Protein AF-A0A2V8FRP4-F1 (afdb_monomer_lite)

Radius of gyration: 27.83 Å; chains: 1; bounding box: 77×36×80 Å

Secondary structure (DSSP, 8-state):
---HHHHHHHHTTTT---HHHHHHHHHHHHHHHHHHHHTT--HHHHHHHHHHHHHHHHHHHS--------------HHHHHHHHHHHHHHHHHHHHHH-HHHHHHHHHHHHHHHHHHHHHHHHHHHHHTS------S---

Foldseek 3Di:
DDDLLVVLCVVCVVVPDDSVVSVVLSVVLVVQLVVCVVVVHDNVVSNVRSVVVSVVVVCVVPPPPPDDDDDDDDPPVPVVVVVVVVVVVVVVVVVCVVCVVVVVVVVVVVCCVVVVVVVVVVVCCVVPVPDPPPPDPPDD

Structure (mmCIF, N/CA/C/O backbone):
data_AF-A0A2V8FRP4-F1
#
_entry.id   AF-A0A2V8FRP4-F1
#
loop_
_atom_site.group_PDB
_atom_site.id
_atom_site.type_symbol
_atom_site.label_atom_id
_atom_site.label_alt_id
_atom_site.label_comp_id
_atom_site.label_asym_id
_atom_site.label_entity_id
_atom_site.label_seq_id
_atom_site.pdbx_PDB_ins_code
_atom_site.Cartn_x
_atom_site.Cartn_y
_atom_site.Cartn_z
_atom_site.occupancy
_atom_site.B_iso_or_equiv
_atom_site.auth_seq_id
_atom_site.auth_comp_id
_atom_site.auth_asym_id
_atom_site.auth_atom_id
_atom_site.pdbx_PDB_model_num
ATOM 1 N N . MET A 1 1 ? -0.135 -1.682 -24.582 1.00 59.88 1 MET A N 1
ATOM 2 C CA . MET A 1 1 ? 0.585 -1.110 -23.424 1.00 59.88 1 MET A CA 1
ATOM 3 C C . MET A 1 1 ? 1.650 -2.118 -23.003 1.00 59.88 1 MET A C 1
ATOM 5 O O . MET A 1 1 ? 1.317 -3.299 -23.011 1.00 59.88 1 MET A O 1
ATOM 9 N N . PRO A 1 2 ? 2.912 -1.725 -22.760 1.00 77.44 2 PRO A N 1
ATOM 10 C CA . PRO A 1 2 ? 3.989 -2.670 -22.443 1.00 77.44 2 PRO A CA 1
ATOM 11 C C . PRO A 1 2 ? 3.842 -3.262 -21.032 1.00 77.44 2 PRO A C 1
ATOM 13 O O . PRO A 1 2 ? 3.426 -2.555 -20.119 1.00 77.44 2 PRO A O 1
ATOM 16 N N . ASP A 1 3 ? 4.218 -4.530 -20.837 1.00 85.62 3 ASP A N 1
ATOM 17 C CA . ASP A 1 3 ? 4.269 -5.155 -19.506 1.00 85.62 3 ASP A CA 1
ATOM 18 C C . ASP A 1 3 ? 5.628 -4.887 -18.834 1.00 85.62 3 ASP A C 1
ATOM 20 O O . ASP A 1 3 ? 6.613 -5.610 -19.027 1.00 85.62 3 ASP A O 1
ATOM 24 N N . PHE A 1 4 ? 5.686 -3.810 -18.049 1.00 82.06 4 PHE A N 1
ATOM 25 C CA . PHE A 1 4 ? 6.893 -3.403 -17.328 1.00 82.06 4 PHE A CA 1
ATOM 26 C C . PHE A 1 4 ? 7.216 -4.313 -16.137 1.00 82.06 4 PHE A C 1
ATOM 28 O O . PHE A 1 4 ? 8.383 -4.460 -15.779 1.00 82.06 4 PHE A O 1
ATOM 35 N N . ARG A 1 5 ? 6.222 -5.002 -15.562 1.00 84.00 5 ARG A N 1
ATOM 36 C CA . ARG A 1 5 ? 6.441 -5.948 -14.460 1.00 84.00 5 ARG A CA 1
ATOM 37 C C . ARG A 1 5 ? 7.206 -7.175 -14.946 1.00 84.00 5 ARG A C 1
ATOM 39 O O . ARG A 1 5 ? 8.160 -7.607 -14.295 1.00 84.00 5 ARG A O 1
ATOM 46 N N . ALA A 1 6 ? 6.821 -7.713 -16.104 1.00 84.12 6 ALA A N 1
ATOM 47 C CA . ALA A 1 6 ? 7.540 -8.808 -16.748 1.00 84.12 6 ALA A CA 1
ATOM 48 C C . ALA A 1 6 ? 8.962 -8.395 -17.159 1.00 84.12 6 ALA A C 1
ATOM 50 O O . ALA A 1 6 ? 9.899 -9.176 -16.984 1.00 84.12 6 ALA A O 1
ATOM 51 N N . LEU A 1 7 ? 9.138 -7.160 -17.647 1.00 81.88 7 LEU A N 1
ATOM 52 C CA . LEU A 1 7 ? 10.451 -6.603 -17.983 1.00 81.88 7 LEU A CA 1
ATOM 53 C C . LEU A 1 7 ? 11.376 -6.580 -16.755 1.00 81.88 7 LEU A C 1
ATOM 55 O O . LEU A 1 7 ? 12.450 -7.175 -16.798 1.00 81.88 7 LEU A O 1
ATOM 59 N N . VAL A 1 8 ? 10.943 -5.966 -15.650 1.00 82.81 8 VAL A N 1
ATOM 60 C CA . VAL A 1 8 ? 11.734 -5.863 -14.410 1.00 82.81 8 VAL A CA 1
ATOM 61 C C . VAL A 1 8 ? 12.059 -7.248 -13.852 1.00 82.81 8 VAL A C 1
ATOM 63 O O . VAL A 1 8 ? 13.206 -7.520 -13.505 1.00 82.81 8 VAL A O 1
ATOM 66 N N . ARG A 1 9 ? 11.084 -8.167 -13.831 1.00 82.00 9 ARG A N 1
ATOM 67 C CA . ARG A 1 9 ? 11.292 -9.543 -13.353 1.00 82.00 9 ARG A CA 1
ATOM 68 C C . ARG A 1 9 ? 12.321 -10.303 -14.194 1.00 82.00 9 ARG A C 1
ATOM 70 O O . ARG A 1 9 ? 13.097 -11.077 -13.641 1.00 82.00 9 ARG A O 1
ATOM 77 N N . ARG A 1 10 ? 12.337 -10.089 -15.514 1.00 82.31 10 ARG A N 1
ATOM 78 C CA . ARG A 1 10 ? 13.296 -10.721 -16.428 1.00 82.31 10 ARG A CA 1
ATOM 79 C C . ARG A 1 10 ? 14.703 -10.150 -16.258 1.00 82.31 10 ARG A C 1
ATOM 81 O O . ARG A 1 10 ? 15.653 -10.918 -16.157 1.00 82.31 10 ARG A O 1
ATOM 88 N N . GLU A 1 11 ? 14.835 -8.826 -16.213 1.00 80.62 11 GLU A N 1
ATOM 89 C CA . GLU A 1 11 ? 16.134 -8.150 -16.080 1.00 80.62 11 GLU A CA 1
ATOM 90 C C . GLU A 1 11 ? 16.763 -8.403 -14.699 1.00 80.62 11 GLU A C 1
ATOM 92 O O . GLU A 1 11 ? 17.966 -8.634 -14.582 1.00 80.62 11 GLU A O 1
ATOM 97 N N . TRP A 1 12 ? 15.952 -8.417 -13.637 1.00 76.94 12 TRP A N 1
ATOM 98 C CA . TRP A 1 12 ? 16.421 -8.570 -12.254 1.00 76.94 12 TRP A CA 1
ATOM 99 C C . TRP A 1 12 ? 16.259 -9.993 -11.712 1.00 76.94 12 TRP A C 1
ATOM 101 O O . TRP A 1 12 ? 16.348 -10.207 -10.503 1.00 76.94 12 TRP A O 1
ATOM 111 N N . ALA A 1 13 ? 16.096 -10.991 -12.587 1.00 71.81 13 ALA A N 1
ATOM 112 C CA . ALA A 1 13 ? 15.929 -12.394 -12.201 1.00 71.81 13 ALA A CA 1
ATOM 113 C C . ALA A 1 13 ? 17.048 -12.909 -11.270 1.00 71.81 13 ALA A C 1
ATOM 115 O O . ALA A 1 13 ? 16.802 -13.753 -10.414 1.00 71.81 13 ALA A O 1
ATOM 116 N N . ARG A 1 14 ? 18.273 -12.372 -11.395 1.00 69.06 14 ARG A N 1
ATOM 117 C CA . ARG A 1 14 ? 19.423 -12.736 -10.543 1.00 69.06 14 ARG A CA 1
ATOM 118 C C . ARG A 1 14 ? 19.430 -12.059 -9.170 1.00 69.06 14 ARG A C 1
ATOM 120 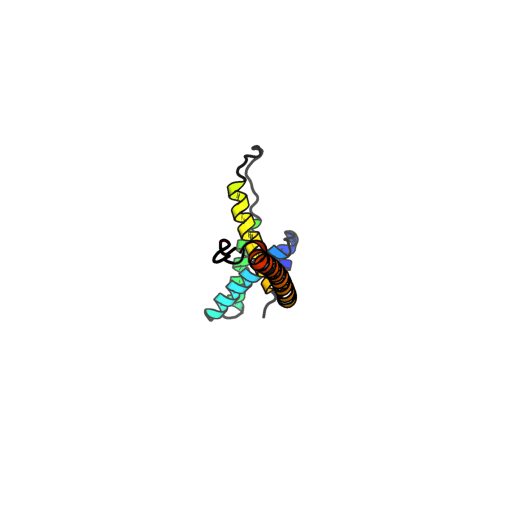O O . ARG A 1 14 ? 20.122 -12.538 -8.282 1.00 69.06 14 ARG A O 1
ATOM 127 N N . ALA A 1 15 ? 18.705 -10.953 -9.002 1.00 68.88 15 ALA A N 1
ATOM 128 C CA . ALA A 1 15 ? 18.688 -10.163 -7.770 1.00 68.88 15 ALA A CA 1
ATOM 129 C C . ALA A 1 15 ? 17.559 -10.569 -6.799 1.00 68.88 15 ALA A C 1
ATOM 131 O O . ALA A 1 15 ? 17.490 -10.011 -5.710 1.00 68.88 15 ALA A O 1
ATOM 132 N N . LEU A 1 16 ? 16.687 -11.515 -7.196 1.00 60.12 16 LEU A N 1
ATOM 133 C CA . LEU A 1 16 ? 15.518 -12.015 -6.445 1.00 60.12 16 LEU A CA 1
ATOM 134 C C . LEU A 1 16 ? 14.794 -10.927 -5.602 1.00 60.12 16 LEU A C 1
ATOM 136 O O . LEU A 1 16 ? 14.678 -11.078 -4.385 1.00 60.12 16 LEU A O 1
ATOM 140 N N . PRO A 1 17 ? 14.306 -9.820 -6.208 1.00 67.38 17 PRO A N 1
ATOM 141 C CA . PRO A 1 17 ? 13.639 -8.746 -5.470 1.00 67.38 17 PRO A CA 1
ATOM 142 C C . PRO A 1 17 ? 12.254 -9.183 -4.975 1.00 67.38 17 PRO A C 1
ATOM 144 O O . PRO A 1 17 ? 11.597 -10.022 -5.597 1.00 67.38 17 PRO A O 1
ATOM 147 N N . SER A 1 18 ? 11.768 -8.573 -3.891 1.00 70.25 18 SER A N 1
ATOM 148 C CA . SER A 1 18 ? 10.386 -8.767 -3.441 1.00 70.25 18 SER A CA 1
ATOM 149 C C . SER A 1 18 ? 9.386 -8.268 -4.492 1.00 70.25 18 SER A C 1
ATOM 151 O O . SER A 1 18 ? 9.658 -7.321 -5.232 1.00 70.25 18 SER A O 1
ATOM 153 N N . ASP A 1 19 ? 8.201 -8.884 -4.554 1.00 72.38 19 ASP A N 1
ATOM 154 C CA . ASP A 1 19 ? 7.155 -8.505 -5.520 1.00 72.38 19 ASP A CA 1
ATOM 155 C C . ASP A 1 19 ? 6.732 -7.029 -5.396 1.00 72.38 19 ASP A C 1
ATOM 157 O O . ASP A 1 19 ? 6.326 -6.421 -6.385 1.00 72.38 19 ASP A O 1
ATOM 161 N N . ASP A 1 20 ? 6.865 -6.436 -4.207 1.00 65.12 20 ASP A N 1
ATOM 162 C CA . ASP A 1 20 ? 6.624 -5.008 -3.994 1.00 65.12 20 ASP A CA 1
ATOM 163 C C . ASP A 1 20 ? 7.672 -4.125 -4.679 1.00 65.12 20 ASP A C 1
ATOM 165 O O . ASP A 1 20 ? 7.314 -3.215 -5.421 1.00 65.12 20 ASP A O 1
ATOM 169 N N . VAL A 1 21 ? 8.960 -4.452 -4.532 1.00 73.44 21 VAL A N 1
ATOM 170 C CA . VAL A 1 21 ? 10.047 -3.746 -5.229 1.00 73.44 21 VAL A CA 1
ATOM 171 C C . VAL A 1 21 ? 9.871 -3.866 -6.741 1.00 73.44 21 VAL A C 1
ATOM 173 O O . VAL A 1 21 ? 10.040 -2.886 -7.461 1.00 73.44 21 VAL A O 1
ATOM 176 N N . VAL A 1 22 ? 9.461 -5.038 -7.237 1.00 79.75 22 VAL A N 1
ATOM 177 C CA . VAL A 1 22 ? 9.154 -5.222 -8.664 1.00 79.75 22 VAL A CA 1
ATOM 178 C C . VAL A 1 22 ? 8.002 -4.313 -9.101 1.00 79.75 22 VAL A C 1
ATOM 180 O O . VAL A 1 22 ? 8.092 -3.704 -10.163 1.00 79.75 22 VAL A O 1
ATOM 183 N N . ASN A 1 23 ? 6.938 -4.192 -8.304 1.00 73.69 23 ASN A N 1
ATOM 184 C CA . ASN A 1 23 ? 5.803 -3.319 -8.619 1.00 73.69 23 ASN A CA 1
ATOM 185 C C . ASN A 1 23 ? 6.167 -1.831 -8.543 1.00 73.69 23 ASN A C 1
ATOM 187 O O . ASN A 1 23 ? 5.717 -1.047 -9.377 1.00 73.69 23 ASN A O 1
ATOM 191 N N . GLU A 1 24 ? 6.966 -1.430 -7.557 1.00 76.56 24 GLU A N 1
ATOM 192 C CA . GLU A 1 24 ? 7.418 -0.051 -7.410 1.00 76.56 24 GLU A CA 1
ATOM 193 C C . GLU A 1 24 ? 8.311 0.364 -8.578 1.00 76.56 24 GLU A C 1
ATOM 195 O O . GLU A 1 24 ? 8.054 1.392 -9.205 1.00 76.56 24 GLU A O 1
ATOM 200 N N . VAL A 1 25 ? 9.297 -0.467 -8.918 1.00 81.81 25 VAL A N 1
ATOM 201 C CA . VAL A 1 25 ? 10.195 -0.225 -10.050 1.00 81.81 25 VAL A CA 1
ATOM 202 C C . VAL A 1 25 ? 9.427 -0.271 -11.370 1.00 81.81 25 VAL A C 1
ATOM 204 O O . VAL A 1 25 ? 9.628 0.602 -12.208 1.00 81.81 25 VAL A O 1
ATOM 207 N N . ALA A 1 26 ? 8.502 -1.220 -11.553 1.00 82.25 26 ALA A N 1
ATOM 208 C CA . ALA A 1 26 ? 7.666 -1.271 -12.752 1.00 82.25 26 ALA A CA 1
ATOM 209 C C . ALA A 1 26 ? 6.822 -0.002 -12.917 1.00 82.25 26 ALA A C 1
ATOM 211 O O . ALA A 1 26 ? 6.732 0.510 -14.030 1.00 82.25 26 ALA A O 1
ATOM 212 N N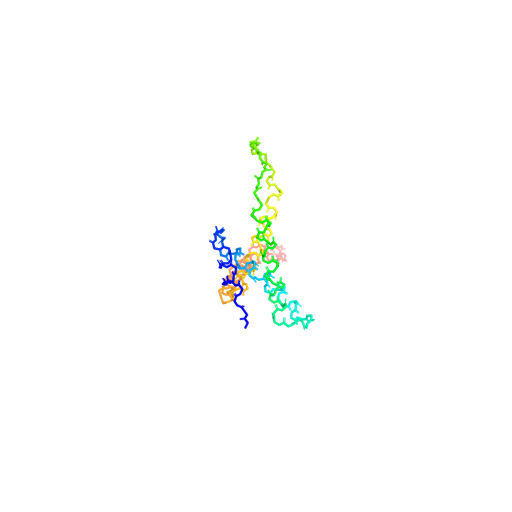 . GLN A 1 27 ? 6.254 0.532 -11.829 1.00 78.06 27 GLN A N 1
ATOM 213 C CA . GLN A 1 27 ? 5.499 1.780 -11.907 1.00 78.06 27 GLN A CA 1
ATOM 214 C C . GLN A 1 27 ? 6.408 2.973 -12.224 1.00 78.06 27 GLN A C 1
ATOM 216 O O . GLN A 1 27 ? 6.028 3.812 -13.028 1.00 78.06 27 GLN A O 1
ATOM 221 N N . HIS A 1 28 ? 7.610 3.034 -11.645 1.00 79.62 28 HIS A N 1
ATOM 222 C CA . HIS A 1 28 ? 8.552 4.119 -11.923 1.00 79.62 28 HIS A CA 1
ATOM 223 C C . HIS A 1 28 ? 8.977 4.144 -13.400 1.00 79.62 28 HIS A C 1
ATOM 225 O O . HIS A 1 28 ? 8.882 5.174 -14.060 1.00 79.62 28 HIS A O 1
ATOM 231 N N . VAL A 1 29 ? 9.324 2.973 -13.941 1.00 85.50 29 VAL A N 1
ATOM 232 C CA . VAL A 1 29 ? 9.679 2.786 -15.355 1.00 85.50 29 VAL A CA 1
ATOM 233 C C . VAL A 1 29 ? 8.501 3.118 -16.280 1.00 85.50 29 VAL A C 1
ATOM 235 O O . VAL A 1 29 ? 8.683 3.692 -17.358 1.00 85.50 29 VAL A O 1
ATOM 238 N N . GLU A 1 30 ? 7.277 2.773 -15.876 1.00 85.06 30 GLU A N 1
ATOM 239 C CA . GLU A 1 30 ? 6.066 3.131 -16.614 1.00 85.06 30 GLU A CA 1
ATOM 240 C C . GLU A 1 30 ? 5.807 4.646 -16.598 1.00 85.06 30 GLU A C 1
ATOM 242 O O . GLU A 1 30 ? 5.452 5.211 -17.634 1.00 85.06 30 GLU A O 1
ATOM 247 N N . ASP A 1 31 ? 6.018 5.314 -15.462 1.00 82.69 31 ASP A N 1
ATOM 248 C CA . ASP A 1 31 ? 5.863 6.763 -15.324 1.00 82.69 31 ASP A CA 1
ATOM 249 C C . ASP A 1 31 ? 6.849 7.509 -16.244 1.00 82.69 31 ASP A C 1
ATOM 251 O O . ASP A 1 31 ? 6.445 8.423 -16.970 1.00 82.69 31 ASP A O 1
ATOM 255 N N . ALA A 1 32 ? 8.107 7.066 -16.321 1.00 83.19 32 ALA A N 1
ATOM 256 C CA . ALA A 1 32 ? 9.085 7.634 -17.250 1.00 83.19 32 ALA A CA 1
ATOM 257 C C . ALA A 1 32 ? 8.766 7.347 -18.722 1.00 83.19 32 ALA A C 1
ATOM 259 O O . ALA A 1 32 ? 8.946 8.216 -19.582 1.00 83.19 32 ALA A O 1
ATOM 260 N N . TRP A 1 33 ? 8.246 6.155 -19.037 1.00 88.94 33 TRP A N 1
ATOM 261 C CA . TRP A 1 33 ? 7.761 5.853 -20.384 1.00 88.94 33 TRP A CA 1
ATOM 262 C C . TRP A 1 33 ? 6.602 6.778 -20.778 1.00 88.94 33 TRP A C 1
ATOM 264 O O . TRP A 1 33 ? 6.597 7.327 -21.882 1.00 88.94 33 TRP A O 1
ATOM 274 N N . ARG A 1 34 ? 5.637 6.992 -19.873 1.00 86.31 34 ARG A N 1
ATOM 275 C CA . ARG A 1 34 ? 4.498 7.897 -20.090 1.00 86.31 34 ARG A CA 1
ATOM 276 C C . ARG A 1 34 ? 4.948 9.340 -20.270 1.00 86.31 34 ARG A C 1
ATOM 278 O O . ARG A 1 34 ? 4.440 10.001 -21.170 1.00 86.31 34 ARG A O 1
ATOM 285 N N . ALA A 1 35 ? 5.911 9.806 -19.477 1.00 82.19 35 ALA A N 1
ATOM 286 C CA . ALA A 1 35 ? 6.492 11.137 -19.630 1.00 82.19 35 ALA A CA 1
ATOM 287 C C . ALA A 1 35 ? 7.141 11.303 -21.013 1.00 82.19 35 ALA A C 1
ATOM 289 O O . ALA A 1 35 ? 6.832 12.241 -21.739 1.00 82.19 35 ALA A O 1
ATOM 290 N N . ALA A 1 36 ? 7.936 10.323 -21.450 1.00 84.94 36 ALA A N 1
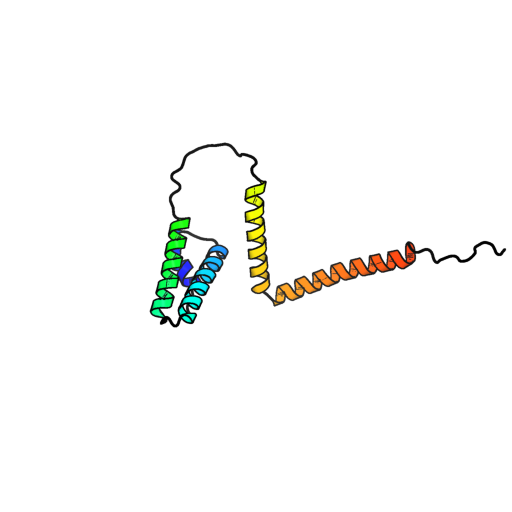ATOM 291 C CA . ALA A 1 36 ? 8.540 10.352 -22.779 1.00 84.94 36 ALA A CA 1
ATOM 292 C C . ALA A 1 36 ? 7.494 10.332 -23.911 1.00 84.94 36 ALA A C 1
ATOM 294 O O . ALA A 1 36 ? 7.658 11.011 -24.924 1.00 84.94 36 ALA A O 1
ATOM 295 N N . LYS A 1 37 ? 6.400 9.581 -23.745 1.00 85.56 37 LYS A N 1
ATOM 296 C CA . LYS A 1 37 ? 5.266 9.593 -24.681 1.00 85.56 37 LYS A CA 1
ATOM 297 C C . LYS A 1 37 ? 4.541 10.939 -24.702 1.00 85.56 37 LYS A C 1
ATOM 299 O O . LYS A 1 37 ? 4.120 11.361 -25.776 1.00 85.56 37 LYS A O 1
ATOM 304 N N . ALA A 1 38 ? 4.402 11.599 -23.552 1.00 84.19 38 ALA A N 1
ATOM 305 C CA . ALA A 1 38 ? 3.803 12.928 -23.442 1.00 84.19 38 ALA A CA 1
ATOM 306 C C . ALA A 1 38 ? 4.661 14.005 -24.129 1.00 84.19 38 ALA A C 1
ATOM 308 O O . ALA A 1 38 ? 4.108 14.896 -24.765 1.00 84.19 38 ALA A O 1
ATOM 309 N N . ASP A 1 39 ? 5.988 13.850 -24.117 1.00 85.75 39 ASP A N 1
ATOM 310 C CA . ASP A 1 39 ? 6.937 14.692 -24.865 1.00 85.75 39 ASP A CA 1
ATOM 311 C C . ASP A 1 39 ? 6.895 14.466 -26.394 1.00 85.75 39 ASP A C 1
ATOM 313 O O . ASP A 1 39 ? 7.711 15.015 -27.134 1.00 85.75 39 ASP A O 1
ATOM 317 N N . GLY A 1 40 ? 5.998 13.608 -26.893 1.00 86.75 40 GLY A N 1
ATOM 318 C CA . GLY A 1 40 ? 5.893 13.278 -28.315 1.00 86.75 40 GLY A CA 1
ATOM 319 C C . GLY A 1 40 ? 6.978 12.321 -28.819 1.00 86.75 40 GLY A C 1
ATOM 320 O O . GLY A 1 40 ? 7.114 12.131 -30.029 1.00 86.75 40 GLY A O 1
ATOM 321 N N . CYS A 1 41 ? 7.749 11.685 -27.927 1.00 85.25 41 CYS A N 1
ATOM 322 C CA . CYS A 1 41 ? 8.736 10.695 -28.345 1.00 85.25 41 CYS A CA 1
ATOM 323 C C . CYS A 1 41 ? 8.040 9.459 -28.943 1.00 85.25 41 CYS A C 1
ATOM 325 O O . CYS A 1 41 ? 7.039 8.960 -28.419 1.00 85.25 41 CYS A O 1
ATOM 327 N N . GLY A 1 42 ? 8.609 8.914 -30.023 1.00 87.00 42 GLY A N 1
ATOM 328 C CA . GLY A 1 42 ? 8.171 7.634 -30.586 1.00 87.00 42 GLY A CA 1
ATOM 329 C C . GLY A 1 42 ? 8.348 6.472 -29.597 1.00 87.00 42 GLY A C 1
ATOM 330 O O . GLY A 1 42 ? 9.193 6.529 -28.702 1.00 87.00 42 GLY A O 1
ATOM 331 N N . ASP A 1 43 ? 7.581 5.392 -29.776 1.00 84.00 43 ASP A N 1
ATOM 332 C CA . ASP A 1 43 ? 7.539 4.242 -28.851 1.00 84.00 43 ASP A CA 1
ATOM 333 C C . ASP A 1 43 ? 8.922 3.656 -28.534 1.00 84.00 43 ASP A C 1
ATOM 335 O O . ASP A 1 43 ? 9.208 3.319 -27.384 1.00 84.00 43 ASP A O 1
ATOM 339 N N . ALA A 1 44 ? 9.806 3.587 -29.534 1.00 85.25 44 ALA A N 1
ATOM 340 C CA . ALA A 1 44 ? 11.169 3.091 -29.368 1.00 85.25 44 ALA A CA 1
ATOM 341 C C . ALA A 1 44 ? 12.019 3.989 -28.451 1.00 85.25 44 ALA A C 1
ATOM 343 O O . ALA A 1 44 ? 12.747 3.485 -27.597 1.00 85.25 44 ALA A O 1
ATOM 344 N N . ALA A 1 45 ? 11.896 5.313 -28.583 1.00 85.56 45 ALA A N 1
ATOM 345 C CA . ALA A 1 45 ? 12.632 6.277 -27.767 1.00 85.56 45 ALA A CA 1
ATOM 346 C C . ALA A 1 45 ? 12.099 6.324 -26.326 1.00 85.56 45 ALA A C 1
ATOM 348 O O . ALA A 1 45 ? 12.882 6.351 -25.375 1.00 85.56 45 ALA A O 1
ATOM 349 N N . ALA A 1 46 ? 10.776 6.248 -26.155 1.00 87.00 46 ALA A N 1
ATOM 350 C CA . ALA A 1 46 ? 10.155 6.149 -24.838 1.00 87.00 46 ALA A CA 1
ATOM 351 C C . ALA A 1 46 ? 10.579 4.863 -24.108 1.00 87.00 46 ALA A C 1
ATOM 353 O O . ALA A 1 46 ? 10.920 4.894 -22.926 1.00 87.00 46 ALA A O 1
ATOM 354 N N . MET A 1 47 ? 10.629 3.731 -24.820 1.00 84.44 47 MET A N 1
ATOM 355 C CA . MET A 1 47 ? 11.101 2.457 -24.268 1.00 84.44 47 MET A CA 1
ATOM 356 C C . MET A 1 47 ? 12.601 2.483 -23.933 1.00 84.44 47 MET A C 1
ATOM 358 O O . MET A 1 47 ? 13.019 1.895 -22.937 1.00 84.44 47 MET A O 1
ATOM 362 N N . ALA A 1 48 ? 13.417 3.178 -24.730 1.00 84.94 48 ALA A N 1
ATOM 363 C CA . ALA A 1 48 ? 14.841 3.349 -24.448 1.00 84.94 48 ALA A CA 1
ATOM 364 C C . ALA A 1 48 ? 15.080 4.143 -23.152 1.00 84.94 48 ALA A C 1
ATOM 366 O O . ALA A 1 48 ? 15.906 3.729 -22.340 1.00 84.94 48 ALA A O 1
ATOM 367 N N . ARG A 1 49 ? 14.317 5.224 -22.915 1.00 83.38 49 ARG A N 1
ATOM 368 C CA . ARG A 1 49 ? 14.370 5.992 -21.655 1.00 83.38 49 ARG A CA 1
ATOM 369 C C . ARG A 1 49 ? 13.966 5.144 -20.447 1.00 83.38 49 ARG A C 1
ATOM 371 O O . ARG A 1 49 ? 14.711 5.083 -19.477 1.00 83.38 49 ARG A O 1
ATOM 378 N N . ALA A 1 50 ? 12.849 4.428 -20.552 1.00 85.75 50 ALA A N 1
ATOM 379 C CA . ALA A 1 50 ? 12.360 3.521 -19.514 1.00 85.75 50 ALA A CA 1
ATOM 380 C C . ALA A 1 50 ? 13.394 2.436 -19.136 1.00 85.75 50 ALA A C 1
ATOM 382 O O . ALA A 1 50 ? 13.625 2.150 -17.962 1.00 85.75 50 ALA A O 1
ATOM 383 N N . ARG A 1 51 ? 14.081 1.850 -20.127 1.00 84.12 51 ARG A N 1
ATOM 384 C CA . ARG A 1 51 ? 15.158 0.875 -19.874 1.00 84.12 51 ARG A CA 1
ATOM 385 C C . ARG A 1 51 ? 16.416 1.500 -19.272 1.00 84.12 51 ARG A C 1
ATOM 387 O O . ARG A 1 51 ? 17.062 0.849 -18.455 1.00 84.12 51 ARG A O 1
ATOM 394 N N . ALA A 1 52 ? 16.775 2.720 -19.670 1.00 84.00 52 ALA A N 1
ATOM 395 C CA . ALA A 1 52 ? 17.934 3.422 -19.119 1.00 84.00 52 ALA A CA 1
ATOM 396 C C . ALA A 1 52 ? 17.753 3.719 -17.622 1.00 84.00 52 ALA A C 1
ATOM 398 O O . ALA A 1 52 ? 18.670 3.505 -16.834 1.00 84.00 52 ALA A O 1
ATOM 399 N N . GLU A 1 53 ? 16.550 4.130 -17.224 1.00 82.38 53 GLU A N 1
ATOM 400 C CA . GLU A 1 53 ? 16.200 4.362 -15.822 1.00 82.38 53 GLU A CA 1
ATOM 401 C C . GLU A 1 53 ? 16.224 3.066 -14.995 1.00 82.38 53 GLU A C 1
ATOM 403 O O . GLU A 1 53 ? 16.786 3.031 -13.900 1.00 82.38 53 GLU A O 1
ATOM 408 N N . LEU A 1 54 ? 15.711 1.958 -15.546 1.00 83.00 54 LEU A N 1
ATOM 409 C CA . LEU A 1 54 ? 15.805 0.641 -14.907 1.00 83.00 54 LEU A CA 1
ATOM 410 C C . LEU A 1 54 ? 17.265 0.208 -14.662 1.00 83.00 54 LEU A C 1
ATOM 412 O O . LEU A 1 54 ? 17.582 -0.340 -13.603 1.00 83.00 54 LEU A O 1
ATOM 416 N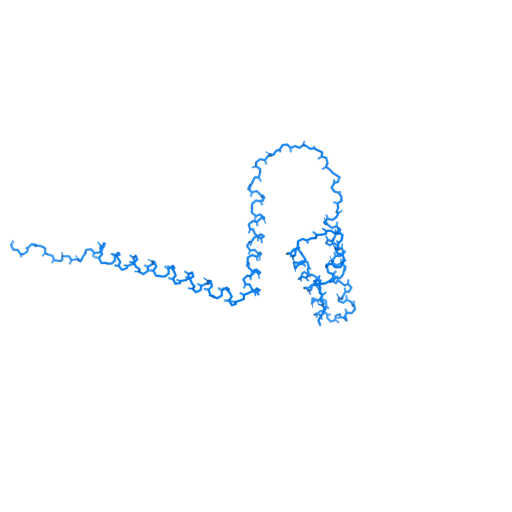 N . ALA A 1 55 ? 18.153 0.450 -15.630 1.00 82.25 55 ALA A N 1
ATOM 417 C CA . ALA A 1 55 ? 19.572 0.117 -15.519 1.00 82.25 55 ALA A CA 1
ATOM 418 C C . ALA A 1 55 ? 20.292 0.968 -14.454 1.00 82.25 55 ALA A C 1
ATOM 420 O O . ALA A 1 55 ? 21.110 0.437 -13.698 1.00 82.25 55 ALA A O 1
ATOM 421 N N . ASP A 1 56 ? 19.956 2.258 -14.344 1.00 83.44 56 ASP A N 1
ATOM 422 C CA . ASP A 1 56 ? 20.480 3.139 -13.292 1.00 83.44 56 ASP A CA 1
ATOM 423 C C . ASP A 1 56 ? 20.069 2.655 -11.891 1.00 83.44 56 ASP A C 1
ATOM 425 O O . ASP A 1 56 ? 20.913 2.488 -11.001 1.00 83.44 56 ASP A O 1
ATOM 429 N N . LEU A 1 57 ? 18.787 2.315 -11.712 1.00 73.56 57 LEU A N 1
ATOM 430 C CA . LEU A 1 57 ? 18.267 1.778 -10.451 1.00 73.56 57 LEU A CA 1
ATOM 431 C C . LEU A 1 57 ? 18.969 0.479 -10.038 1.00 73.56 57 LEU A C 1
ATOM 433 O O . LEU A 1 57 ? 19.302 0.298 -8.864 1.00 73.56 57 LEU A O 1
ATOM 437 N N . GLN A 1 58 ? 19.260 -0.404 -10.995 1.00 73.44 58 GLN A N 1
ATOM 438 C CA . GLN A 1 58 ? 20.015 -1.628 -10.734 1.00 73.44 58 GLN A CA 1
ATOM 439 C C . GLN A 1 58 ? 21.443 -1.323 -10.268 1.00 73.44 58 GLN A C 1
ATOM 441 O O . GLN A 1 58 ? 21.923 -1.923 -9.303 1.00 73.44 58 GLN A O 1
ATOM 446 N N . GLY A 1 59 ? 22.112 -0.358 -10.907 1.00 67.56 59 GLY A N 1
ATOM 447 C CA . GLY A 1 59 ? 23.455 0.085 -10.530 1.00 67.56 59 GLY A CA 1
ATOM 448 C C . GLY A 1 59 ? 23.529 0.642 -9.107 1.00 67.56 59 GLY A C 1
ATOM 449 O O . GLY A 1 59 ? 24.539 0.459 -8.427 1.00 67.56 59 GLY A O 1
ATOM 450 N N . ARG A 1 60 ? 22.450 1.264 -8.617 1.00 68.06 60 ARG A N 1
ATOM 451 C CA . ARG A 1 60 ? 22.354 1.784 -7.242 1.00 68.06 60 ARG A CA 1
ATOM 452 C C . ARG A 1 60 ? 22.185 0.682 -6.194 1.00 68.06 60 ARG A C 1
ATOM 454 O O . ARG A 1 60 ? 22.743 0.809 -5.108 1.00 68.06 60 ARG A O 1
ATOM 461 N N . ILE A 1 61 ? 21.462 -0.391 -6.517 1.00 62.16 61 ILE A N 1
ATOM 462 C CA . ILE A 1 61 ? 21.210 -1.527 -5.611 1.00 62.16 61 ILE A CA 1
ATOM 463 C C . ILE A 1 61 ? 22.402 -2.498 -5.580 1.00 62.16 61 ILE A C 1
ATOM 465 O O . ILE A 1 61 ? 22.724 -3.051 -4.533 1.00 62.16 61 ILE A O 1
ATOM 469 N N . VAL A 1 62 ? 23.080 -2.693 -6.715 1.00 58.81 62 VAL A N 1
ATOM 470 C CA . VAL A 1 62 ? 24.139 -3.707 -6.889 1.00 58.81 62 VAL A CA 1
ATOM 471 C C . VAL A 1 62 ? 25.544 -3.168 -6.575 1.00 58.81 62 VAL A C 1
ATOM 473 O O . VAL A 1 62 ? 26.521 -3.908 -6.687 1.00 58.81 62 VAL A O 1
ATOM 476 N N . ARG A 1 63 ? 25.700 -1.908 -6.132 1.00 48.75 63 ARG A N 1
ATOM 477 C CA . ARG A 1 63 ? 27.013 -1.406 -5.683 1.00 48.75 63 ARG A CA 1
ATOM 478 C C . ARG A 1 63 ? 27.572 -2.339 -4.598 1.00 48.75 63 ARG A C 1
ATOM 480 O O . ARG A 1 63 ? 26.974 -2.428 -3.526 1.00 48.75 63 ARG A O 1
ATOM 487 N N . PRO A 1 64 ? 28.716 -3.013 -4.827 1.00 44.69 64 PRO A N 1
ATOM 488 C CA . PRO A 1 64 ? 29.319 -3.835 -3.799 1.00 44.69 64 PRO A CA 1
ATOM 489 C C . PRO A 1 64 ? 29.769 -2.886 -2.696 1.00 44.69 64 PRO A C 1
ATOM 491 O O . PRO A 1 64 ? 30.654 -2.051 -2.900 1.00 44.69 64 PRO A O 1
ATOM 494 N N . ALA A 1 65 ? 29.125 -2.991 -1.540 1.00 47.53 65 ALA A N 1
ATOM 495 C CA . ALA A 1 65 ? 29.524 -2.319 -0.321 1.00 47.53 65 ALA A CA 1
ATOM 496 C C . ALA A 1 65 ? 30.932 -2.793 0.076 1.00 47.53 65 ALA A C 1
ATOM 498 O O . ALA A 1 65 ? 31.109 -3.708 0.873 1.00 47.53 65 ALA A O 1
ATOM 499 N N . ARG A 1 66 ? 31.970 -2.181 -0.498 1.00 52.69 66 ARG A N 1
ATOM 500 C CA . ARG A 1 66 ? 33.312 -2.198 0.082 1.00 52.69 66 ARG A CA 1
ATOM 501 C C . ARG A 1 66 ? 33.364 -1.092 1.125 1.00 52.69 66 ARG A C 1
ATOM 503 O O . ARG A 1 66 ? 33.679 0.039 0.777 1.00 52.69 66 ARG A O 1
ATOM 510 N N . SER A 1 67 ? 32.998 -1.413 2.364 1.00 49.78 67 SER A N 1
ATOM 511 C CA . SER A 1 67 ? 33.301 -0.676 3.609 1.00 49.78 67 SER A CA 1
ATOM 512 C C . SER A 1 67 ? 32.782 -1.528 4.777 1.00 49.78 67 SER A C 1
ATOM 514 O O . SER A 1 67 ? 31.592 -1.528 5.052 1.00 49.78 67 SER A O 1
ATOM 516 N N . SER A 1 68 ? 33.578 -2.488 5.247 1.00 44.00 68 SER A N 1
ATOM 517 C CA . SER A 1 68 ? 34.387 -2.428 6.483 1.00 44.00 68 SER A CA 1
ATOM 518 C C . SER A 1 68 ? 33.644 -2.933 7.736 1.00 44.00 68 SER A C 1
ATOM 520 O O . SER A 1 68 ? 32.484 -2.590 7.943 1.00 44.00 68 SER A O 1
ATOM 522 N N . PRO A 1 69 ? 34.295 -3.785 8.552 1.00 53.94 69 PRO A N 1
ATOM 523 C CA . PRO A 1 69 ? 33.656 -4.592 9.586 1.00 53.94 69 PRO A CA 1
ATOM 524 C C . PRO A 1 69 ? 33.409 -3.813 10.887 1.00 53.94 69 PRO A C 1
ATOM 526 O O . PRO A 1 69 ? 34.158 -2.906 11.235 1.00 53.94 69 PRO A O 1
ATOM 529 N N . SER A 1 70 ? 32.390 -4.259 11.625 1.00 56.16 70 SER A N 1
ATOM 530 C CA . SER A 1 70 ? 32.171 -4.062 13.065 1.00 56.16 70 SER A CA 1
ATOM 531 C C . SER A 1 70 ? 32.230 -2.633 13.620 1.00 56.16 70 SER A C 1
ATOM 533 O O . SER A 1 70 ? 33.266 -2.180 14.103 1.00 56.16 70 SER A O 1
ATOM 535 N N . ARG A 1 71 ? 31.055 -2.012 13.772 1.00 46.94 71 ARG A N 1
ATOM 536 C CA . ARG A 1 71 ? 30.735 -1.227 14.974 1.00 46.94 71 ARG A CA 1
ATOM 537 C C . ARG A 1 71 ? 29.344 -1.605 15.488 1.00 46.94 71 ARG A C 1
ATOM 539 O O . ARG A 1 71 ? 28.439 -1.870 14.706 1.00 46.94 71 ARG A O 1
ATOM 546 N N . ALA A 1 72 ? 29.274 -1.721 16.812 1.00 50.34 72 ALA A N 1
ATOM 547 C CA . ALA A 1 72 ? 28.166 -2.146 17.663 1.00 50.34 72 ALA A CA 1
ATOM 548 C C . ALA A 1 72 ? 26.803 -1.497 17.323 1.00 50.34 72 ALA A C 1
ATOM 550 O O . ALA A 1 72 ? 26.782 -0.444 16.687 1.00 50.34 72 ALA A O 1
ATOM 551 N N . PRO A 1 73 ? 25.669 -2.083 17.766 1.00 49.81 73 PRO A N 1
ATOM 552 C CA . PRO A 1 73 ? 24.347 -1.501 17.561 1.00 49.81 73 PRO A CA 1
ATOM 553 C C . PRO A 1 73 ? 24.217 -0.202 18.367 1.00 49.81 73 PRO A C 1
ATOM 555 O O . PRO A 1 73 ? 23.859 -0.202 19.542 1.00 49.81 73 PRO A O 1
ATOM 558 N N . GLU A 1 74 ? 24.537 0.920 17.728 1.00 52.22 74 GLU A N 1
ATOM 559 C CA . GLU A 1 74 ? 24.196 2.247 18.220 1.00 52.22 74 GLU A CA 1
ATOM 560 C C . GLU A 1 74 ? 22.693 2.468 18.027 1.00 52.22 74 GLU A C 1
ATOM 562 O O . GLU A 1 74 ? 22.137 2.296 16.942 1.00 52.22 74 GLU A O 1
ATOM 567 N N . TYR A 1 75 ? 22.045 2.844 19.122 1.00 48.59 75 TYR A N 1
ATOM 568 C CA . TYR A 1 75 ? 20.628 3.122 19.335 1.00 48.59 75 TYR A CA 1
ATOM 569 C C . TYR A 1 75 ? 20.089 4.308 18.509 1.00 48.59 75 TYR A C 1
ATOM 571 O O . TYR A 1 75 ? 19.281 5.089 18.996 1.00 48.59 75 TYR A O 1
ATOM 579 N N . ASN A 1 76 ? 20.449 4.462 17.235 1.00 51.84 76 ASN A N 1
ATOM 580 C CA . ASN A 1 76 ? 19.877 5.499 16.371 1.00 51.84 76 ASN A CA 1
ATOM 581 C C . ASN A 1 76 ? 18.539 5.044 15.746 1.00 51.84 76 ASN A C 1
ATOM 583 O O . ASN A 1 76 ? 18.305 5.119 14.539 1.00 51.84 76 ASN A O 1
ATOM 587 N N . ALA A 1 77 ? 17.640 4.533 16.592 1.00 55.59 77 ALA A N 1
ATOM 588 C CA . ALA A 1 77 ? 16.335 3.996 16.208 1.00 55.59 77 ALA A CA 1
ATOM 589 C C . ALA A 1 77 ? 15.335 5.077 15.743 1.00 55.59 77 ALA A C 1
ATOM 591 O O . ALA A 1 77 ? 14.309 4.745 15.157 1.00 55.59 77 ALA A O 1
ATOM 592 N N . MET A 1 78 ? 15.614 6.372 15.937 1.00 54.25 78 MET A N 1
ATOM 593 C CA . MET A 1 78 ? 14.702 7.449 15.512 1.00 54.25 78 MET A CA 1
ATOM 594 C C . MET A 1 78 ? 14.841 7.851 14.033 1.00 54.25 78 MET A C 1
ATOM 596 O O . MET A 1 78 ? 13.860 8.290 13.440 1.00 54.25 78 MET A O 1
ATOM 600 N N . ALA A 1 79 ? 16.002 7.654 13.396 1.00 55.34 79 ALA A N 1
ATOM 601 C CA . ALA A 1 79 ? 16.185 8.009 11.979 1.00 55.34 79 ALA A CA 1
ATOM 602 C C . ALA A 1 79 ? 15.743 6.888 11.011 1.00 55.34 79 ALA A C 1
ATOM 604 O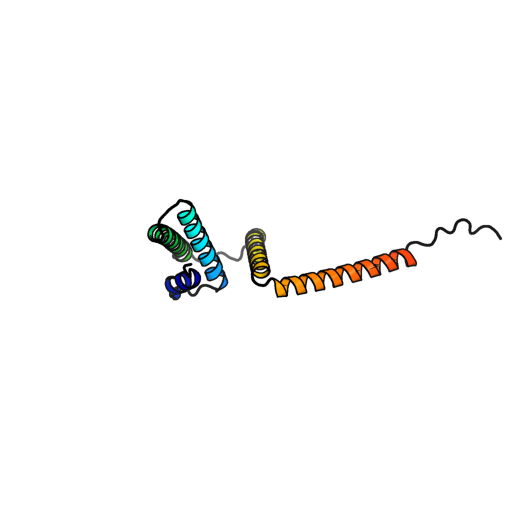 O . ALA A 1 79 ? 15.223 7.156 9.925 1.00 55.34 79 ALA A O 1
ATOM 605 N N . GLY A 1 80 ? 15.900 5.619 11.412 1.00 54.12 80 GLY A N 1
ATOM 606 C CA . GLY A 1 80 ? 15.458 4.458 10.625 1.00 54.12 80 GLY A CA 1
ATOM 607 C C . GLY A 1 80 ? 13.948 4.198 10.686 1.00 54.12 80 GLY A C 1
ATOM 608 O O . GLY A 1 80 ? 13.369 3.661 9.741 1.00 54.12 80 GLY A O 1
ATOM 609 N N . THR A 1 81 ? 13.277 4.613 11.763 1.00 57.09 81 THR A N 1
ATOM 610 C CA . THR A 1 81 ? 11.829 4.409 11.933 1.00 57.09 81 THR A CA 1
ATOM 611 C C . THR A 1 81 ? 11.005 5.363 11.080 1.00 57.09 81 THR A C 1
ATOM 613 O O . THR A 1 81 ? 10.044 4.920 10.460 1.00 57.09 81 THR A O 1
ATOM 616 N N . MET A 1 82 ? 11.401 6.635 10.948 1.00 57.38 82 MET A N 1
ATOM 617 C CA . MET A 1 82 ? 10.655 7.593 10.119 1.00 57.38 82 MET A CA 1
ATOM 618 C C . MET A 1 82 ? 10.652 7.227 8.628 1.00 57.38 82 MET A C 1
ATOM 620 O O . MET A 1 82 ? 9.624 7.355 7.965 1.00 57.38 82 MET A O 1
ATOM 624 N N . THR A 1 83 ? 11.769 6.718 8.100 1.00 64.62 83 THR A N 1
ATOM 625 C CA . THR A 1 83 ? 11.853 6.267 6.696 1.00 64.62 83 THR A CA 1
ATOM 626 C C . THR A 1 83 ? 11.113 4.950 6.454 1.00 64.62 83 THR A C 1
ATOM 628 O O . THR A 1 83 ? 10.620 4.712 5.352 1.00 64.62 83 THR A O 1
ATOM 631 N N . THR A 1 84 ? 11.011 4.095 7.473 1.00 68.56 84 THR A N 1
ATOM 632 C CA . THR A 1 84 ? 10.242 2.843 7.413 1.00 68.56 84 THR A CA 1
ATOM 633 C C . THR A 1 84 ? 8.742 3.126 7.499 1.00 68.56 84 THR A C 1
ATOM 635 O O . THR A 1 84 ? 7.992 2.671 6.645 1.00 68.56 84 THR A O 1
ATOM 638 N N . PHE A 1 85 ? 8.319 4.005 8.409 1.00 72.94 85 PHE A N 1
ATOM 639 C CA . PHE A 1 85 ? 6.923 4.421 8.554 1.00 72.94 85 PHE A CA 1
ATOM 640 C C . PHE A 1 85 ? 6.361 5.067 7.279 1.00 72.94 85 PHE A C 1
ATOM 642 O O . PHE A 1 85 ? 5.263 4.734 6.837 1.00 72.94 85 PHE A O 1
ATOM 649 N N . TRP A 1 86 ? 7.129 5.952 6.634 1.00 75.12 86 TRP A N 1
ATOM 650 C CA . TRP A 1 86 ? 6.725 6.557 5.359 1.00 75.12 86 TRP A CA 1
ATOM 651 C C . TRP A 1 86 ? 6.568 5.527 4.232 1.00 75.12 86 TRP A C 1
ATOM 653 O O . TRP A 1 86 ? 5.685 5.659 3.381 1.00 75.12 86 TRP A O 1
ATOM 663 N N . ARG A 1 87 ? 7.411 4.492 4.228 1.00 71.88 87 ARG A N 1
ATOM 664 C CA . ARG A 1 87 ? 7.362 3.402 3.248 1.00 71.88 87 ARG A CA 1
ATOM 665 C C . ARG A 1 87 ? 6.142 2.520 3.466 1.00 71.88 87 ARG A C 1
ATOM 667 O O . ARG A 1 87 ? 5.415 2.270 2.510 1.00 71.88 87 ARG A O 1
ATOM 674 N N . ASP A 1 88 ? 5.868 2.153 4.713 1.00 77.19 88 ASP A N 1
ATOM 675 C CA . ASP A 1 88 ? 4.699 1.358 5.088 1.00 77.19 88 ASP A CA 1
ATOM 676 C C . ASP A 1 88 ? 3.398 2.107 4.777 1.00 77.19 88 ASP A C 1
ATOM 678 O O . ASP A 1 88 ? 2.458 1.524 4.237 1.00 77.19 88 ASP A O 1
ATOM 682 N N . LEU A 1 89 ? 3.357 3.423 5.019 1.00 77.81 89 LEU A N 1
ATOM 683 C CA . LEU A 1 89 ? 2.203 4.261 4.687 1.00 77.81 89 LEU A CA 1
ATOM 684 C C . LEU A 1 89 ? 1.965 4.338 3.172 1.00 77.81 89 LEU A C 1
ATOM 686 O O . LEU A 1 89 ? 0.832 4.198 2.704 1.00 77.81 89 LEU A O 1
ATOM 690 N N . ARG A 1 90 ? 3.032 4.521 2.384 1.00 75.81 90 ARG A N 1
ATOM 691 C CA . ARG A 1 90 ? 2.962 4.525 0.914 1.00 75.81 90 ARG A CA 1
ATOM 692 C C . ARG A 1 90 ? 2.544 3.157 0.369 1.00 75.81 90 ARG A C 1
ATOM 694 O O . ARG A 1 90 ? 1.742 3.092 -0.566 1.00 75.81 90 ARG A O 1
ATOM 701 N N . PHE A 1 91 ? 3.040 2.080 0.970 1.00 72.50 91 PHE A N 1
ATOM 702 C CA . PHE A 1 91 ? 2.681 0.709 0.624 1.00 72.50 91 PHE A CA 1
ATOM 703 C C . PHE A 1 91 ? 1.205 0.416 0.934 1.00 72.50 91 PHE A C 1
ATOM 705 O O . PHE A 1 91 ? 0.463 -0.035 0.058 1.00 72.50 91 PHE A O 1
ATOM 712 N N . ALA A 1 92 ? 0.735 0.774 2.131 1.00 78.38 92 ALA A N 1
ATOM 713 C CA . ALA A 1 92 ? -0.665 0.648 2.528 1.00 78.38 92 ALA A CA 1
ATOM 714 C C . ALA A 1 92 ? -1.599 1.444 1.599 1.00 78.38 92 ALA A C 1
ATOM 716 O O . ALA A 1 92 ? -2.627 0.928 1.158 1.00 78.38 92 ALA A O 1
ATOM 717 N N . ALA A 1 93 ? -1.216 2.668 1.218 1.00 78.56 93 ALA A N 1
ATOM 718 C CA . ALA A 1 93 ? -1.979 3.486 0.276 1.00 78.56 93 ALA A CA 1
ATOM 719 C C . ALA A 1 93 ? -2.085 2.843 -1.120 1.00 78.56 93 ALA A C 1
ATOM 721 O O . ALA A 1 93 ? -3.147 2.898 -1.749 1.00 78.56 93 ALA A O 1
ATOM 722 N N . ARG A 1 94 ? -1.020 2.190 -1.607 1.00 75.81 94 ARG A N 1
ATOM 723 C CA . ARG A 1 94 ? -1.057 1.437 -2.873 1.00 75.81 94 ARG A CA 1
ATOM 724 C C . ARG A 1 94 ? -1.959 0.205 -2.767 1.00 75.81 94 ARG A C 1
ATOM 726 O O . ARG A 1 94 ? -2.733 -0.053 -3.688 1.00 75.81 94 ARG A O 1
ATOM 733 N N . LEU A 1 95 ? -1.911 -0.515 -1.647 1.00 75.31 95 LEU A N 1
ATOM 734 C CA . LEU A 1 95 ? -2.757 -1.687 -1.406 1.00 75.31 95 LEU A CA 1
ATOM 735 C C . LEU A 1 95 ? -4.250 -1.324 -1.405 1.00 75.31 95 LEU A C 1
ATOM 737 O O . LEU A 1 95 ? -5.055 -2.012 -2.034 1.00 75.31 95 LEU A O 1
ATOM 741 N N . ILE A 1 96 ? -4.594 -0.202 -0.768 1.00 79.31 96 ILE A N 1
ATOM 742 C CA . ILE A 1 96 ? -5.948 0.365 -0.749 1.00 79.31 96 ILE A CA 1
ATOM 743 C C . ILE A 1 96 ? -6.439 0.684 -2.170 1.00 79.31 96 ILE A C 1
ATOM 745 O O . ILE A 1 96 ? -7.574 0.376 -2.531 1.00 79.31 96 ILE A O 1
ATOM 749 N N . ARG A 1 97 ? -5.573 1.251 -3.017 1.00 75.94 97 ARG A N 1
ATOM 750 C CA . ARG A 1 97 ? -5.921 1.604 -4.402 1.00 75.94 97 ARG A CA 1
ATOM 751 C C . ARG A 1 97 ? -6.036 0.388 -5.331 1.00 75.94 97 ARG A C 1
ATOM 753 O O . ARG A 1 97 ? -6.782 0.444 -6.303 1.00 75.94 97 ARG A O 1
ATOM 760 N N . GLY A 1 98 ? -5.319 -0.700 -5.041 1.00 74.19 98 GLY A N 1
ATOM 761 C CA . GLY A 1 98 ? -5.316 -1.925 -5.848 1.00 74.19 98 GLY A CA 1
ATOM 762 C C . GLY A 1 98 ? -6.491 -2.878 -5.595 1.00 74.19 98 GLY A C 1
ATOM 763 O O . GLY A 1 98 ? -6.753 -3.742 -6.429 1.00 74.19 98 GLY A O 1
ATOM 764 N N . ARG A 1 99 ? -7.204 -2.757 -4.462 1.00 75.19 99 ARG A N 1
ATOM 765 C CA . ARG A 1 99 ? -8.309 -3.663 -4.072 1.00 75.19 99 ARG A CA 1
ATOM 766 C C . ARG A 1 99 ? -9.537 -2.893 -3.548 1.00 75.19 99 ARG A C 1
ATOM 768 O O . ARG A 1 99 ? -9.933 -3.087 -2.397 1.00 75.19 99 ARG A O 1
ATOM 775 N N . PRO A 1 100 ? -10.192 -2.069 -4.390 1.00 74.12 100 PRO A N 1
ATOM 776 C CA . PRO A 1 100 ? -11.211 -1.110 -3.951 1.00 74.12 100 PRO A CA 1
ATOM 777 C C . PRO A 1 100 ? -12.430 -1.752 -3.271 1.00 74.12 100 PRO A C 1
ATOM 779 O O . PRO A 1 100 ? -12.964 -1.181 -2.325 1.00 74.12 100 PRO A O 1
ATOM 782 N N . GLY A 1 101 ? -12.848 -2.953 -3.691 1.00 85.62 101 GLY A N 1
ATOM 783 C CA . GLY A 1 101 ? -13.990 -3.648 -3.080 1.00 85.62 101 GLY A CA 1
ATOM 784 C C . GLY A 1 101 ? -13.741 -4.074 -1.629 1.00 85.62 101 GLY A C 1
ATOM 785 O O . GLY A 1 101 ? -14.580 -3.849 -0.763 1.00 85.62 101 GLY A O 1
ATOM 786 N N . PHE A 1 102 ? -12.560 -4.631 -1.340 1.00 85.81 102 PHE A N 1
ATOM 787 C CA . PHE A 1 102 ? -12.184 -5.014 0.025 1.00 85.81 102 PHE A CA 1
ATOM 788 C C . PHE A 1 102 ? -12.009 -3.783 0.916 1.00 85.81 102 PHE A C 1
ATOM 790 O O . PHE A 1 102 ? -12.494 -3.764 2.044 1.00 85.81 102 PHE A O 1
ATOM 797 N N . THR A 1 103 ? -11.369 -2.733 0.394 1.00 86.81 103 THR A N 1
ATOM 798 C CA . THR A 1 103 ? -11.234 -1.460 1.106 1.00 86.81 103 THR A CA 1
ATOM 799 C C . THR A 1 103 ? -12.594 -0.868 1.453 1.00 86.81 103 THR A C 1
ATOM 801 O O . THR A 1 103 ? -12.774 -0.451 2.589 1.00 86.81 103 THR A O 1
ATOM 804 N N . ALA A 1 104 ? -13.553 -0.847 0.523 1.00 88.81 104 ALA A N 1
ATOM 805 C CA . ALA A 1 104 ? -14.880 -0.296 0.787 1.00 88.81 104 ALA A CA 1
ATOM 806 C C . ALA A 1 104 ? -15.569 -1.023 1.949 1.00 88.81 104 ALA A C 1
ATOM 808 O O . ALA A 1 104 ? -16.028 -0.378 2.886 1.00 88.81 104 ALA A O 1
ATOM 809 N N . ILE A 1 105 ? -15.559 -2.360 1.935 1.00 95.19 105 ILE A N 1
ATOM 810 C CA . ILE A 1 105 ? -16.122 -3.170 3.022 1.00 95.19 105 ILE A CA 1
ATOM 811 C C . ILE A 1 105 ? -15.400 -2.868 4.339 1.00 95.19 105 ILE A C 1
ATOM 813 O O . ILE A 1 105 ? -16.053 -2.557 5.330 1.00 95.19 105 ILE A O 1
ATOM 817 N N . ALA A 1 106 ? -14.065 -2.886 4.344 1.00 93.19 106 ALA A N 1
ATOM 818 C CA . ALA A 1 106 ? -13.270 -2.608 5.538 1.00 93.19 106 ALA A CA 1
ATOM 819 C C . ALA A 1 106 ? -13.548 -1.209 6.118 1.00 93.19 106 ALA A C 1
ATOM 821 O O . ALA A 1 106 ? -13.717 -1.067 7.327 1.00 93.19 106 ALA A O 1
ATOM 822 N N . VAL A 1 107 ? -13.645 -0.184 5.264 1.00 93.81 107 VAL A N 1
ATOM 823 C CA . VAL A 1 107 ? -13.967 1.194 5.662 1.00 93.81 107 VAL A CA 1
ATOM 824 C C . VAL A 1 107 ? -15.387 1.283 6.214 1.00 93.81 107 VAL A C 1
ATOM 826 O O . VAL A 1 107 ? -15.578 1.884 7.267 1.00 93.81 107 VAL A O 1
ATOM 829 N N . CYS A 1 108 ? -16.375 0.664 5.563 1.00 95.56 108 CYS A N 1
ATOM 830 C CA . CYS A 1 108 ? -17.754 0.641 6.049 1.00 95.56 108 CYS A CA 1
ATOM 831 C C . CYS A 1 108 ? -17.866 -0.054 7.410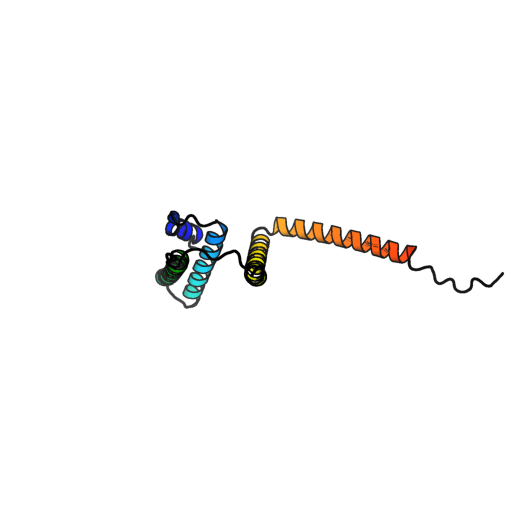 1.00 95.56 108 CYS A C 1
ATOM 833 O O . CYS A 1 108 ? -18.496 0.480 8.319 1.00 95.56 108 CYS A O 1
ATOM 835 N N . THR A 1 109 ? -17.227 -1.213 7.581 1.00 95.94 109 THR A N 1
ATOM 836 C CA . THR A 1 109 ? -17.213 -1.935 8.859 1.00 95.94 109 THR A CA 1
ATOM 837 C C . THR A 1 109 ? -16.550 -1.109 9.958 1.00 95.94 109 THR A C 1
ATOM 839 O O . THR A 1 109 ? -17.095 -1.006 11.056 1.00 95.94 109 THR A O 1
ATOM 842 N N . LEU A 1 110 ? -15.409 -0.480 9.663 1.00 94.38 110 LEU A N 1
ATOM 843 C CA . LEU A 1 110 ? -14.701 0.367 10.619 1.00 94.38 110 LEU A CA 1
ATOM 844 C C . LEU A 1 110 ? -15.533 1.599 11.005 1.00 94.38 110 LEU A C 1
ATOM 846 O O . LEU A 1 110 ? -15.661 1.907 12.187 1.00 94.38 110 LEU A O 1
ATOM 850 N N . ALA A 1 111 ? -16.144 2.269 10.026 1.00 95.50 111 ALA A N 1
ATOM 851 C CA . ALA A 1 111 ? -17.009 3.421 10.256 1.00 95.50 111 ALA A CA 1
ATOM 852 C C . ALA A 1 111 ? -18.230 3.060 11.113 1.00 95.50 111 ALA A C 1
ATOM 854 O O . ALA A 1 111 ? -18.561 3.796 12.041 1.00 95.50 111 ALA A O 1
ATOM 855 N N . LEU A 1 112 ? -18.861 1.911 10.849 1.00 95.50 112 LEU A N 1
ATOM 856 C CA . LEU A 1 112 ? -19.981 1.414 11.647 1.00 95.50 112 LEU A CA 1
ATOM 857 C C . LEU A 1 112 ? -19.562 1.102 13.083 1.00 95.50 112 LEU A C 1
ATOM 859 O O . LEU A 1 112 ? -20.245 1.522 14.012 1.00 95.50 112 LEU A O 1
ATOM 863 N N . ALA A 1 113 ? -18.440 0.409 13.280 1.00 95.94 113 ALA A N 1
ATOM 864 C CA . ALA A 1 113 ? -17.956 0.064 14.615 1.00 95.94 113 ALA A CA 1
ATOM 865 C C . ALA A 1 113 ? -17.635 1.315 15.449 1.00 95.94 113 ALA A C 1
ATOM 867 O O . ALA A 1 113 ? -18.019 1.405 16.616 1.00 95.94 113 ALA A O 1
ATOM 868 N N . ILE A 1 114 ? -16.971 2.302 14.839 1.00 96.00 114 ILE A N 1
ATOM 869 C CA . ILE A 1 114 ? -16.651 3.573 15.497 1.00 96.00 114 ILE A CA 1
ATOM 870 C C . ILE A 1 114 ? -17.941 4.349 15.790 1.00 96.00 114 ILE A C 1
ATOM 872 O O . ILE A 1 114 ? -18.172 4.731 16.934 1.00 96.00 114 ILE A O 1
ATOM 876 N N . GLY A 1 115 ? -18.810 4.527 14.792 1.00 92.31 115 GLY A N 1
ATOM 877 C CA . GLY A 1 115 ? -20.051 5.289 14.926 1.00 92.31 115 GLY A CA 1
ATOM 878 C C . GLY A 1 115 ? -21.022 4.693 15.945 1.00 92.31 115 GLY A C 1
ATOM 879 O O . GLY A 1 115 ? -21.594 5.433 16.741 1.00 92.31 115 GLY A O 1
ATOM 880 N N . ALA A 1 116 ? -21.162 3.366 15.980 1.00 94.81 116 ALA A N 1
ATOM 881 C CA . ALA A 1 116 ? -21.998 2.677 16.960 1.00 94.81 116 ALA A CA 1
ATOM 882 C C . ALA A 1 116 ? -21.484 2.891 18.390 1.00 94.81 116 ALA A C 1
ATOM 884 O O . ALA A 1 116 ? -22.257 3.275 19.268 1.00 94.81 116 ALA A O 1
ATOM 885 N N . ASN A 1 117 ? -20.177 2.724 18.618 1.00 94.31 117 ASN A N 1
ATOM 886 C CA . ASN A 1 117 ? -19.578 2.969 19.931 1.00 94.31 117 ASN A CA 1
ATOM 887 C C . ASN A 1 117 ? -19.737 4.430 20.365 1.00 94.31 117 ASN A C 1
ATOM 889 O O . ASN A 1 117 ? -20.096 4.695 21.513 1.00 94.31 117 ASN A O 1
ATOM 893 N N . THR A 1 118 ? -19.520 5.380 19.452 1.00 93.06 118 THR A N 1
ATOM 894 C CA . THR A 1 118 ? -19.721 6.807 19.723 1.00 93.06 118 THR A CA 1
ATOM 895 C C . THR A 1 118 ? -21.183 7.122 20.044 1.00 93.06 118 THR A C 1
ATOM 897 O O . THR A 1 118 ? -21.441 7.845 21.004 1.00 93.06 118 THR A O 1
ATOM 900 N N . ALA A 1 119 ? -22.143 6.561 19.303 1.00 92.88 119 ALA A N 1
ATOM 901 C CA . ALA A 1 119 ? -23.570 6.779 19.529 1.00 92.88 119 ALA A CA 1
ATOM 902 C C . ALA A 1 119 ? -24.020 6.240 20.891 1.00 92.88 119 ALA A C 1
ATOM 904 O O . ALA A 1 119 ? -24.683 6.953 21.640 1.00 92.88 119 ALA A O 1
ATOM 905 N N . ILE A 1 120 ? -23.597 5.024 21.252 1.00 91.56 120 ILE A N 1
ATOM 906 C CA . ILE A 1 120 ? -23.904 4.432 22.560 1.00 91.56 120 ILE A CA 1
ATOM 907 C C . ILE A 1 120 ? -23.343 5.310 23.678 1.00 91.56 120 ILE A C 1
ATOM 909 O O . ILE A 1 120 ? -24.079 5.677 24.589 1.00 91.56 120 ILE A O 1
ATOM 913 N N . PHE A 1 121 ? -22.071 5.712 23.598 1.00 87.56 121 PHE A N 1
ATOM 914 C CA . PHE A 1 121 ? -21.473 6.578 24.616 1.00 87.56 121 PHE A CA 1
ATOM 915 C C . PHE A 1 121 ? -22.131 7.957 24.685 1.00 87.56 121 PHE A C 1
ATOM 917 O O . PHE A 1 121 ? -22.242 8.522 25.771 1.00 87.56 121 PHE A O 1
ATOM 924 N N . SER A 1 122 ? -22.566 8.503 23.550 1.00 87.25 122 SER A N 1
ATOM 925 C CA . SER A 1 122 ? -23.269 9.783 23.501 1.00 87.25 122 SER A CA 1
ATOM 926 C C . SER A 1 122 ? -24.643 9.695 24.162 1.00 87.25 122 SER A C 1
ATOM 928 O O . SER A 1 122 ? -24.997 10.573 24.943 1.00 87.25 122 SER A O 1
ATOM 930 N N . VAL A 1 123 ? -25.398 8.629 23.886 1.00 87.44 123 VAL A N 1
ATOM 931 C CA . VAL A 1 123 ? -26.713 8.382 24.492 1.00 87.44 123 VAL A CA 1
ATOM 932 C C . VAL A 1 123 ? -26.571 8.116 25.987 1.00 87.44 123 VAL A C 1
ATOM 934 O O . VAL A 1 123 ? -27.260 8.738 26.787 1.00 87.44 123 VAL A O 1
ATOM 937 N N . VAL A 1 124 ? -25.630 7.257 26.388 1.00 86.62 124 VAL A N 1
ATOM 938 C CA . VAL A 1 124 ? -25.350 6.988 27.805 1.00 86.62 124 VAL A CA 1
ATOM 939 C C . VAL A 1 124 ? -24.939 8.269 28.523 1.00 86.62 124 VAL A C 1
ATOM 941 O O . VAL A 1 124 ? -25.429 8.534 29.611 1.00 86.62 124 VAL A O 1
ATOM 944 N N . ARG A 1 125 ? -24.091 9.108 27.922 1.00 81.62 125 ARG A N 1
ATOM 945 C CA . ARG A 1 125 ? -23.724 10.398 28.516 1.00 81.62 125 ARG A CA 1
ATOM 946 C C . ARG A 1 125 ? -24.932 11.328 28.655 1.00 81.62 125 ARG A C 1
ATOM 948 O O . ARG A 1 125 ? -25.087 11.926 29.710 1.00 81.62 125 ARG A O 1
ATOM 955 N N . SER A 1 126 ? -25.793 11.410 27.645 1.00 80.75 126 SER A N 1
ATOM 956 C CA . SER A 1 126 ? -26.993 12.257 27.684 1.00 80.75 126 SER A CA 1
ATOM 957 C C . SER A 1 126 ? -28.019 11.791 28.724 1.00 80.75 126 SER A C 1
ATOM 959 O O . SER A 1 126 ? -28.640 12.618 29.375 1.00 80.75 126 SER A O 1
ATOM 961 N N . ILE A 1 127 ? -28.177 10.479 28.922 1.00 79.44 127 ILE A N 1
ATOM 962 C CA . ILE A 1 127 ? -29.173 9.932 29.857 1.00 79.44 127 ILE A CA 1
ATOM 963 C C . ILE A 1 127 ? -28.622 9.824 31.288 1.00 79.44 127 ILE A C 1
ATOM 965 O O . ILE A 1 127 ? -29.370 9.984 32.247 1.00 79.44 127 ILE A O 1
ATOM 969 N N . LEU A 1 128 ? -27.330 9.515 31.447 1.00 69.19 128 LEU A N 1
ATOM 970 C CA . LEU A 1 128 ? -26.731 9.147 32.737 1.00 69.19 128 LEU A CA 1
ATOM 971 C C . LEU A 1 128 ? -25.864 10.253 33.360 1.00 69.19 128 LEU A C 1
ATOM 973 O O . LEU A 1 128 ? -25.670 10.246 34.572 1.00 69.19 128 LEU A O 1
ATOM 977 N N . LEU A 1 129 ? -25.297 11.159 32.551 1.00 60.94 129 LEU A N 1
ATOM 978 C CA . LEU A 1 129 ? -24.347 12.191 33.005 1.00 60.94 129 LEU A CA 1
ATOM 979 C C . LEU A 1 129 ? -24.876 13.622 32.875 1.00 60.94 129 LEU A C 1
ATOM 981 O O . LEU A 1 129 ? -24.255 14.530 33.422 1.00 60.94 129 LEU A O 1
ATOM 985 N N . GLU A 1 130 ? -26.003 13.829 32.199 1.00 58.19 130 GLU A N 1
ATOM 986 C CA . GLU A 1 130 ? -26.746 15.084 32.240 1.00 58.19 130 GLU A CA 1
ATOM 987 C C . GLU A 1 130 ? -27.947 14.859 33.172 1.00 58.19 130 GLU A C 1
ATOM 989 O O . GLU A 1 130 ? -29.015 14.443 32.718 1.00 58.19 130 GLU A O 1
ATOM 994 N N . PRO A 1 131 ? -27.779 15.010 34.505 1.00 56.41 131 PRO A N 1
ATOM 995 C CA . PRO A 1 131 ? -28.930 15.035 35.389 1.00 56.41 131 PRO A CA 1
ATOM 996 C C . PRO A 1 131 ? -29.845 16.132 34.858 1.00 56.41 131 PRO A C 1
ATOM 998 O O . PRO A 1 131 ? -29.393 17.263 34.659 1.00 56.41 131 PRO A O 1
ATOM 1001 N N . LEU A 1 132 ? -31.104 15.775 34.578 1.00 54.09 132 LEU A N 1
ATOM 1002 C CA . LEU A 1 132 ? -32.138 16.736 34.214 1.00 54.09 132 LEU A CA 1
ATOM 1003 C C . LEU A 1 132 ? -31.960 17.965 35.115 1.00 54.09 132 LEU A C 1
ATOM 1005 O O . LEU A 1 132 ? -31.811 17.764 36.326 1.00 54.09 132 LEU A O 1
ATOM 1009 N N . PRO A 1 133 ? -31.941 19.200 34.578 1.00 57.03 133 PRO A N 1
ATOM 1010 C CA . PRO A 1 133 ? -31.977 20.387 35.413 1.00 57.03 133 PRO A CA 1
ATOM 1011 C C . PRO A 1 133 ? -33.219 20.268 36.296 1.00 57.03 133 PRO A C 1
ATOM 1013 O O . PRO A 1 133 ? -34.340 20.512 35.859 1.00 57.03 133 PRO A O 1
ATOM 1016 N N . PHE A 1 134 ? -33.022 19.818 37.534 1.00 54.47 134 PHE A N 1
ATOM 1017 C CA . PHE A 1 134 ? -34.014 19.898 38.585 1.00 54.47 134 PHE A CA 1
ATOM 1018 C C . PHE A 1 134 ? -34.109 21.384 38.912 1.00 54.47 134 PHE A C 1
ATOM 1020 O O . PHE A 1 134 ? -33.415 21.911 39.780 1.00 54.47 134 PHE A O 1
ATOM 1027 N N . SER A 1 135 ? -34.927 22.085 38.130 1.00 54.62 135 SER A N 1
ATOM 1028 C CA . SER A 1 135 ? -35.500 23.355 38.530 1.00 54.62 135 SER A CA 1
ATOM 1029 C C . SER A 1 135 ? -36.345 23.074 39.774 1.00 54.62 135 SER A C 1
ATOM 1031 O O . SER A 1 135 ? -37.432 22.523 39.670 1.00 54.62 135 SER A O 1
ATOM 1033 N N . GLU A 1 136 ? -35.793 23.427 40.935 1.00 59.06 136 GLU A N 1
ATOM 1034 C CA . GLU A 1 136 ? -36.476 23.564 42.231 1.00 59.06 136 GLU A CA 1
ATOM 1035 C C . GLU A 1 136 ? -36.857 22.255 42.961 1.00 59.06 136 GLU A C 1
ATOM 1037 O O . GLU A 1 136 ? -37.994 21.795 42.884 1.00 59.06 136 GLU A O 1
ATOM 1042 N N . PRO A 1 137 ? -35.948 21.698 43.786 1.00 53.53 137 PRO A N 1
ATOM 1043 C CA . PRO A 1 137 ? -36.288 20.666 44.767 1.00 53.53 137 PRO A CA 1
ATOM 1044 C C . PRO A 1 137 ? -36.990 21.204 46.034 1.00 53.53 137 PRO A C 1
ATOM 1046 O O . PRO A 1 137 ? -37.303 20.411 46.913 1.00 53.53 137 PRO A O 1
ATOM 1049 N N . ASP A 1 138 ? -37.240 22.515 46.156 1.00 53.62 138 ASP A N 1
ATOM 1050 C CA . ASP A 1 138 ? -37.645 23.171 47.420 1.00 53.62 138 ASP A CA 1
ATOM 1051 C C . ASP A 1 138 ? -39.086 23.727 47.402 1.00 53.62 138 ASP A C 1
ATOM 1053 O O . ASP A 1 138 ? -39.398 24.802 47.911 1.00 53.62 138 ASP A O 1
ATOM 1057 N N . ARG A 1 139 ? -40.009 22.988 46.779 1.00 53.16 139 ARG A N 1
ATOM 1058 C CA . ARG A 1 139 ? -41.443 23.121 47.068 1.00 53.16 139 ARG A CA 1
ATOM 1059 C C . ARG A 1 139 ? -41.952 21.799 47.618 1.00 53.16 139 ARG A C 1
ATOM 1061 O O . ARG A 1 139 ? -42.506 21.028 46.844 1.00 53.16 139 ARG A O 1
ATOM 1068 N N . LEU A 1 140 ? -41.743 21.560 48.913 1.00 52.84 140 LEU A N 1
ATOM 1069 C CA . LEU A 1 140 ? -42.633 20.842 49.842 1.00 52.84 140 LEU A CA 1
ATOM 1070 C C . LEU A 1 140 ? -42.059 20.911 51.263 1.00 52.84 140 LEU A C 1
ATOM 1072 O O . LEU A 1 140 ? -40.902 20.481 51.450 1.00 52.84 140 LEU A O 1
#

Sequence (140 aa):
MPDFRALVRREWARALPSDDVVNEVAQHVEDAWRAAKADGCGDAAAMARARAELADLQGRIVRPARSSPSRAPEYNAMAGTMTTFWRDLRFAARLIRGRPGFTAIAVCTLALAIGANTAIFSVVRSILLEPLPFSEPDRL

pLDDT: mean 74.75, std 14.17, range [44.0, 96.0]